Protein AF-A0A8E0IS28-F1 (afdb_monomer_lite)

pLDDT: mean 70.52, std 15.65, range [34.28, 90.62]

Secondary structure (DSSP, 8-state):
-EEEEEETTEEEEEEEHHHHHHTT--TTHHHH-HHHHHHHHHHHHHHH-TT-TTTSS--EEEEEEEETTEEEEEEEETT-------------S-------HHHHHHHHHHHSS--S------TT-S--TTTS---------SSHHHHHHHHHH---SS---------

Structure (mmCIF, N/CA/C/O backbone):
data_AF-A0A8E0IS28-F1
#
_entry.id   AF-A0A8E0IS28-F1
#
loop_
_atom_site.group_PDB
_atom_site.id
_atom_site.type_symbol
_atom_site.label_atom_id
_atom_site.label_alt_id
_atom_site.label_comp_id
_atom_site.label_asym_id
_atom_site.label_entity_id
_atom_site.label_seq_id
_atom_site.pdbx_PDB_ins_code
_atom_site.Cartn_x
_atom_site.Cartn_y
_atom_site.Cartn_z
_atom_site.occupancy
_atom_site.B_iso_or_equiv
_atom_site.auth_seq_id
_atom_site.auth_comp_id
_atom_site.auth_asym_id
_atom_site.auth_atom_id
_atom_site.pdbx_PDB_model_num
ATOM 1 N N . MET A 1 1 ? -15.924 -17.306 -6.417 1.00 80.75 1 MET A N 1
ATOM 2 C CA . MET A 1 1 ? -15.072 -16.268 -7.031 1.00 80.75 1 MET A CA 1
ATOM 3 C C . MET A 1 1 ? -15.157 -16.371 -8.543 1.00 80.75 1 MET A C 1
ATOM 5 O O . MET A 1 1 ? -15.062 -17.473 -9.075 1.00 80.75 1 MET A O 1
ATOM 9 N N . GLU A 1 2 ? -15.340 -15.242 -9.224 1.00 81.88 2 GLU A N 1
ATOM 10 C CA . GLU A 1 2 ? -15.403 -15.156 -10.687 1.00 81.88 2 GLU A CA 1
ATOM 11 C C . GLU A 1 2 ? -14.320 -14.206 -11.207 1.00 81.88 2 GLU A C 1
ATOM 13 O O . GLU A 1 2 ? -14.013 -13.192 -10.581 1.00 81.88 2 GLU A O 1
ATOM 18 N N . MET A 1 3 ? -13.719 -14.541 -12.349 1.00 85.94 3 MET A N 1
ATOM 19 C CA . MET A 1 3 ? -12.651 -13.758 -12.968 1.00 85.94 3 MET A CA 1
ATOM 20 C C . MET A 1 3 ? -12.980 -13.493 -14.432 1.00 85.94 3 MET A C 1
ATOM 22 O O . MET A 1 3 ? -13.364 -14.396 -15.174 1.00 85.94 3 MET A O 1
ATOM 26 N N . GLU A 1 4 ? -12.796 -12.243 -14.838 1.00 83.00 4 GLU A N 1
ATOM 27 C CA . GLU A 1 4 ? -13.027 -11.754 -16.186 1.00 83.00 4 GLU A CA 1
ATOM 28 C C . GLU A 1 4 ? -11.790 -10.980 -16.658 1.00 83.00 4 GLU A C 1
ATOM 30 O O . GLU A 1 4 ? -11.388 -9.968 -16.079 1.00 83.00 4 GLU A O 1
ATOM 35 N N . ARG A 1 5 ? -11.158 -11.445 -17.739 1.00 82.06 5 ARG A N 1
ATOM 36 C CA . ARG A 1 5 ? -10.060 -10.708 -18.371 1.00 82.06 5 ARG A CA 1
ATOM 37 C C . ARG A 1 5 ? -10.645 -9.671 -19.327 1.00 82.06 5 ARG A C 1
ATOM 39 O O . ARG A 1 5 ? -11.016 -10.014 -20.445 1.00 82.06 5 ARG A O 1
ATOM 46 N N . ILE A 1 6 ? -10.683 -8.410 -18.894 1.00 83.38 6 ILE A N 1
ATOM 47 C CA . ILE A 1 6 ? -11.180 -7.292 -19.712 1.00 83.38 6 ILE A CA 1
ATOM 48 C C . ILE A 1 6 ? -10.245 -7.043 -20.901 1.00 83.38 6 ILE A C 1
ATOM 50 O O . ILE A 1 6 ? -10.700 -6.861 -22.026 1.00 83.38 6 ILE A O 1
ATOM 54 N N . ASN A 1 7 ? -8.928 -7.020 -20.669 1.00 80.75 7 ASN A N 1
ATOM 55 C CA . ASN A 1 7 ? -7.943 -6.804 -21.731 1.00 80.75 7 ASN A CA 1
ATOM 56 C C . ASN A 1 7 ? -6.566 -7.391 -21.358 1.00 80.75 7 ASN A C 1
ATOM 58 O O . ASN A 1 7 ? -6.416 -8.077 -20.343 1.00 80.75 7 ASN A O 1
ATOM 62 N N . ALA A 1 8 ? -5.548 -7.151 -22.194 1.00 74.62 8 ALA A N 1
ATOM 63 C CA . ALA A 1 8 ? -4.176 -7.620 -21.970 1.00 74.62 8 ALA A CA 1
ATOM 64 C C . ALA A 1 8 ? -3.579 -7.138 -20.627 1.00 74.62 8 ALA A C 1
ATOM 66 O O . ALA A 1 8 ? -2.835 -7.881 -19.984 1.00 74.62 8 ALA A O 1
ATOM 67 N N . ASN A 1 9 ? -3.987 -5.950 -20.183 1.00 79.56 9 ASN A N 1
ATOM 68 C CA . ASN A 1 9 ? -3.421 -5.184 -19.076 1.00 79.56 9 ASN A CA 1
ATOM 69 C C . ASN A 1 9 ? -4.365 -5.039 -17.874 1.00 79.56 9 ASN A C 1
ATOM 71 O O . ASN A 1 9 ? -4.000 -4.380 -16.901 1.00 79.56 9 ASN A O 1
ATOM 75 N N . THR A 1 10 ? -5.578 -5.592 -17.938 1.00 83.56 10 THR A N 1
ATOM 76 C CA . THR A 1 10 ? -6.624 -5.382 -16.936 1.00 83.56 10 THR A CA 1
ATOM 77 C C . THR A 1 10 ? -7.410 -6.659 -16.691 1.00 83.56 10 THR A C 1
ATOM 79 O O . THR A 1 10 ? -7.958 -7.260 -17.621 1.00 83.56 10 THR A O 1
ATOM 82 N N . ILE A 1 11 ? -7.493 -7.038 -15.420 1.00 84.38 11 ILE A N 1
ATOM 83 C CA . ILE A 1 11 ? -8.274 -8.172 -14.938 1.00 84.38 11 ILE A CA 1
ATOM 84 C C . ILE A 1 11 ? -9.323 -7.646 -13.965 1.00 84.38 11 ILE A C 1
ATOM 86 O O . ILE A 1 11 ? -9.016 -6.850 -13.079 1.00 84.38 11 ILE A O 1
ATOM 90 N N . ARG A 1 12 ? -10.557 -8.112 -14.131 1.00 86.88 12 ARG A N 1
ATOM 91 C CA . ARG A 1 12 ? -11.660 -7.892 -13.207 1.00 86.88 12 ARG A CA 1
ATOM 92 C C . ARG A 1 12 ? -11.922 -9.176 -12.444 1.00 86.88 12 ARG A C 1
ATOM 94 O O . ARG A 1 12 ? -11.957 -10.262 -13.019 1.00 86.88 12 ARG A O 1
ATOM 101 N N . VAL A 1 13 ? -12.114 -9.046 -11.145 1.00 87.00 13 VAL A N 1
ATOM 102 C CA . VAL A 1 13 ? -12.382 -10.164 -10.253 1.00 87.00 13 VAL A CA 1
ATOM 103 C C . VAL A 1 13 ? -13.590 -9.816 -9.400 1.00 87.00 13 VAL A C 1
ATOM 105 O O . VAL A 1 13 ? -13.622 -8.765 -8.764 1.00 87.00 13 VAL A O 1
ATOM 108 N N . MET A 1 14 ? -14.583 -10.698 -9.385 1.00 86.38 14 MET A N 1
ATOM 109 C CA . MET A 1 14 ? -15.769 -10.573 -8.545 1.00 86.38 14 MET A CA 1
ATOM 110 C C . MET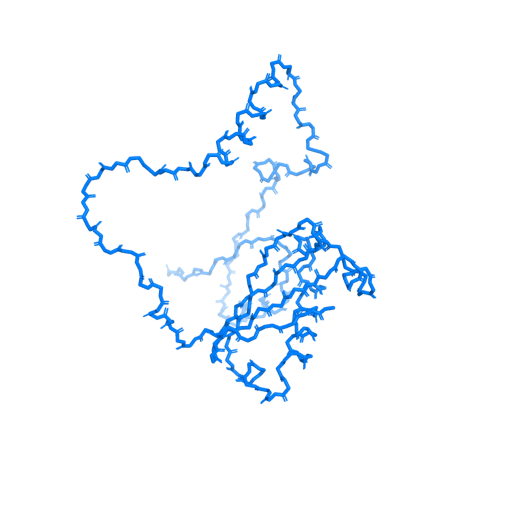 A 1 14 ? -15.697 -11.608 -7.426 1.00 86.38 14 MET A C 1
ATOM 112 O O . MET A 1 14 ? -15.575 -12.814 -7.661 1.00 86.38 14 MET A O 1
ATOM 116 N N . LEU A 1 15 ? -15.757 -11.126 -6.191 1.00 85.81 15 LEU A N 1
ATOM 117 C CA . LEU A 1 15 ? -15.793 -11.950 -4.996 1.00 85.81 15 LEU A CA 1
ATOM 118 C C . LEU A 1 15 ? -17.170 -11.840 -4.365 1.00 85.81 15 LEU A C 1
ATOM 120 O O . LEU A 1 15 ? -17.634 -10.743 -4.056 1.00 85.81 15 LEU A O 1
ATOM 124 N N . GLY A 1 16 ? -17.802 -12.987 -4.143 1.00 86.00 16 GLY A N 1
ATOM 125 C CA . GLY A 1 16 ? -19.023 -13.046 -3.357 1.00 86.00 16 GLY A CA 1
ATOM 126 C C . GLY A 1 16 ? -18.736 -12.891 -1.864 1.00 86.00 16 GLY A C 1
ATOM 127 O O . GLY A 1 16 ? -17.617 -13.115 -1.397 1.00 86.00 16 GLY A O 1
ATOM 128 N N . ASN A 1 17 ? -19.773 -12.579 -1.091 1.00 81.88 17 ASN A N 1
ATOM 129 C CA . ASN A 1 17 ? -19.695 -12.552 0.374 1.00 81.88 17 ASN A CA 1
ATOM 130 C C . ASN A 1 17 ? -19.182 -13.877 0.973 1.00 81.88 17 ASN A C 1
ATOM 132 O O . ASN A 1 17 ? -18.428 -13.857 1.944 1.00 81.88 17 ASN A O 1
ATOM 136 N N . ASP A 1 18 ? -19.526 -15.016 0.368 1.00 84.19 18 ASP A N 1
ATOM 137 C CA . ASP A 1 18 ? -19.051 -16.333 0.809 1.00 84.19 18 ASP A CA 1
ATOM 138 C C . ASP A 1 18 ? -17.540 -16.516 0.582 1.00 84.19 18 ASP A C 1
ATOM 140 O O . ASP A 1 18 ? -16.850 -17.081 1.433 1.00 84.19 18 ASP A O 1
ATOM 144 N N . ASP A 1 19 ? -17.005 -15.997 -0.532 1.00 82.12 19 ASP A N 1
ATOM 145 C CA . ASP A 1 19 ? -15.570 -16.055 -0.846 1.00 82.12 19 ASP A CA 1
ATOM 146 C C . ASP A 1 19 ? -14.756 -15.199 0.138 1.00 82.12 19 ASP A C 1
ATOM 148 O O . ASP A 1 19 ? -13.680 -15.597 0.591 1.00 82.12 19 ASP A O 1
ATOM 152 N N . LEU A 1 20 ? -15.290 -14.025 0.491 1.00 79.50 20 LEU A N 1
ATOM 153 C CA . LEU A 1 20 ? -14.704 -13.122 1.483 1.00 79.50 20 LEU A CA 1
ATOM 154 C C . LEU A 1 20 ? -14.705 -13.765 2.879 1.00 79.50 20 LEU A C 1
ATOM 156 O O . LEU A 1 20 ? -13.679 -13.782 3.564 1.00 79.50 20 LEU A O 1
ATOM 160 N N . ALA A 1 21 ? -15.827 -14.381 3.265 1.00 80.00 21 ALA A N 1
ATOM 161 C CA . ALA A 1 21 ? -15.978 -15.059 4.547 1.00 80.00 21 ALA A CA 1
ATOM 162 C C . ALA A 1 21 ? -15.042 -16.272 4.693 1.00 80.00 21 ALA A C 1
ATOM 164 O O . ALA A 1 21 ? -14.431 -16.443 5.748 1.00 80.00 21 ALA A O 1
ATOM 165 N N . GLN A 1 22 ? -14.866 -17.085 3.643 1.00 80.56 22 GLN A N 1
ATOM 166 C CA . GLN A 1 22 ? -13.922 -18.216 3.655 1.00 80.56 22 GLN A CA 1
ATOM 167 C C . GLN A 1 22 ? -12.471 -17.782 3.871 1.00 80.56 22 GLN A C 1
ATOM 169 O O . GLN A 1 22 ? -11.683 -18.523 4.458 1.00 80.56 22 GLN A O 1
ATOM 174 N N . ARG A 1 23 ? -12.119 -16.580 3.412 1.00 75.75 23 ARG A N 1
ATOM 175 C CA . ARG A 1 23 ? -10.783 -16.000 3.579 1.00 75.75 23 ARG A CA 1
ATOM 176 C C . ARG A 1 23 ? -10.648 -15.198 4.877 1.00 75.75 23 ARG A C 1
ATOM 178 O O . ARG A 1 23 ? -9.558 -14.717 5.172 1.00 75.75 23 ARG A O 1
ATOM 185 N N . GLY A 1 24 ? -11.721 -15.096 5.668 1.00 71.56 24 GLY A N 1
ATOM 186 C CA . GLY A 1 24 ? -11.735 -14.406 6.958 1.00 71.56 24 GLY A CA 1
ATOM 187 C C . GLY A 1 24 ? -11.537 -12.896 6.841 1.00 71.56 24 GLY A C 1
ATOM 188 O O . GLY A 1 24 ? -10.961 -12.298 7.745 1.00 71.56 24 GLY A O 1
ATOM 189 N N . ILE A 1 25 ? -11.955 -12.298 5.722 1.00 73.62 25 ILE A N 1
ATOM 190 C CA . ILE A 1 25 ? -11.786 -10.869 5.444 1.00 73.62 25 ILE A CA 1
ATOM 191 C C . ILE A 1 25 ? -13.163 -10.255 5.221 1.00 73.62 25 ILE A C 1
ATOM 193 O O . ILE A 1 25 ? -13.959 -10.763 4.433 1.00 73.62 25 ILE A O 1
ATOM 197 N N . THR A 1 26 ? -13.445 -9.148 5.900 1.00 72.94 26 THR A N 1
ATOM 198 C CA . THR A 1 26 ? -14.658 -8.359 5.669 1.00 72.94 26 THR A CA 1
ATOM 199 C C . THR A 1 26 ? -14.369 -7.165 4.763 1.00 72.94 26 THR A C 1
ATOM 201 O O . THR A 1 26 ? -13.233 -6.708 4.665 1.00 72.94 26 THR A O 1
ATOM 204 N N . VAL A 1 27 ? -15.404 -6.607 4.124 1.00 67.62 27 VAL A N 1
ATOM 205 C CA . VAL A 1 27 ? -15.274 -5.372 3.321 1.00 67.62 27 VAL A CA 1
ATOM 206 C C .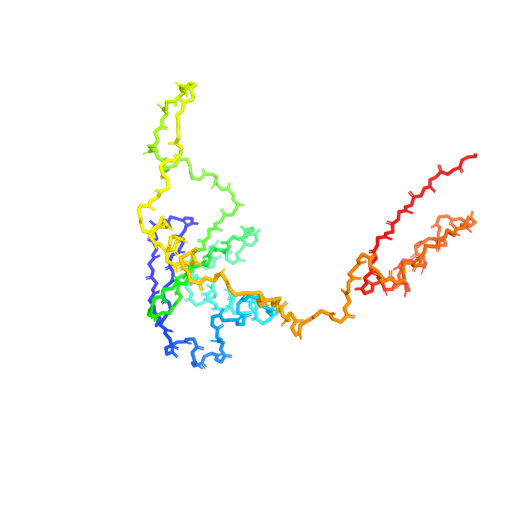 VAL A 1 27 ? -14.725 -4.208 4.166 1.00 67.62 27 VAL A C 1
ATOM 208 O O . VAL A 1 27 ? -13.986 -3.371 3.658 1.00 67.62 27 VAL A O 1
ATOM 211 N N . LEU A 1 28 ? -15.034 -4.192 5.468 1.00 68.50 28 LEU A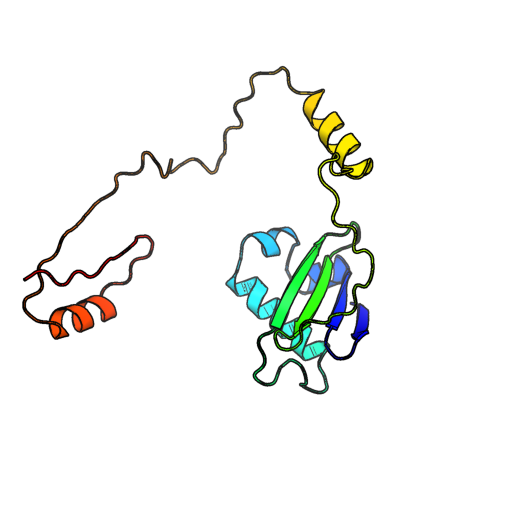 N 1
ATOM 212 C CA . LEU A 1 28 ? -14.532 -3.211 6.436 1.00 68.50 28 LEU A CA 1
ATOM 213 C C . LEU A 1 28 ? -13.029 -3.380 6.713 1.00 68.50 28 LEU A C 1
ATOM 215 O O . LEU A 1 28 ? -12.323 -2.384 6.846 1.00 68.50 28 LEU A O 1
ATOM 219 N N . ASP A 1 29 ? -12.513 -4.613 6.727 1.00 70.75 29 ASP A N 1
ATOM 220 C CA . ASP A 1 29 ? -11.078 -4.873 6.925 1.00 70.75 29 ASP A CA 1
ATOM 221 C C . ASP A 1 29 ? -10.226 -4.346 5.765 1.00 70.75 29 ASP A C 1
ATOM 223 O O . ASP A 1 29 ? -9.075 -3.948 5.971 1.00 70.75 29 ASP A O 1
ATOM 227 N N . LEU A 1 30 ? -10.807 -4.269 4.559 1.00 67.38 30 LEU A N 1
ATOM 228 C CA . LEU A 1 30 ? -10.156 -3.685 3.381 1.00 67.38 30 LEU A CA 1
ATOM 229 C C . LEU A 1 30 ? -9.885 -2.179 3.551 1.00 67.38 30 LEU A C 1
ATOM 231 O O . LEU A 1 30 ? -9.037 -1.635 2.849 1.00 67.38 30 LEU A O 1
ATOM 235 N N . LEU A 1 31 ? -10.593 -1.510 4.469 1.00 66.62 31 LEU A N 1
ATOM 236 C CA . LEU A 1 31 ? -10.440 -0.082 4.756 1.00 66.62 31 LEU A CA 1
ATOM 237 C C . LEU A 1 31 ? -9.445 0.197 5.895 1.00 66.62 31 LEU A C 1
ATOM 239 O O . LEU A 1 31 ? -9.001 1.334 6.036 1.00 66.62 31 LEU A O 1
ATOM 243 N N . GLY A 1 32 ? -9.103 -0.808 6.712 1.00 65.00 32 GLY A N 1
ATOM 244 C CA . GLY A 1 32 ? -8.381 -0.602 7.975 1.00 65.00 32 GLY A CA 1
ATOM 245 C C . GLY A 1 32 ? -7.047 -1.338 8.122 1.00 65.00 32 GLY A C 1
ATOM 246 O O . GLY A 1 32 ? -6.175 -0.860 8.846 1.00 65.00 32 GLY A O 1
ATOM 247 N N . ASN A 1 33 ? -6.844 -2.483 7.456 1.00 72.81 33 ASN A N 1
ATOM 248 C CA . ASN A 1 33 ? -5.676 -3.337 7.710 1.00 72.81 33 ASN A CA 1
ATOM 249 C C . ASN A 1 33 ? -4.784 -3.534 6.474 1.00 72.81 33 ASN A C 1
ATOM 251 O O . ASN A 1 33 ? -4.892 -4.533 5.762 1.00 72.81 33 ASN A O 1
ATOM 255 N N . HIS A 1 34 ? -3.833 -2.612 6.278 1.00 70.31 34 HIS A N 1
ATOM 256 C CA . HIS A 1 34 ? -2.935 -2.575 5.113 1.00 70.31 34 HIS A CA 1
ATOM 257 C C . HIS A 1 34 ? -2.091 -3.852 4.901 1.00 70.31 34 HIS A C 1
ATOM 259 O O . HIS A 1 34 ? -1.839 -4.254 3.770 1.00 70.31 34 HIS A O 1
ATOM 265 N N . LYS A 1 35 ? -1.644 -4.530 5.965 1.00 74.06 35 LYS A N 1
ATOM 266 C CA . LYS A 1 35 ? -0.793 -5.730 5.813 1.00 74.06 35 LYS A CA 1
ATOM 267 C C . LYS A 1 35 ? -1.597 -6.964 5.416 1.00 74.06 35 LYS A C 1
ATOM 269 O O . LYS A 1 35 ? -1.149 -7.770 4.604 1.00 74.06 35 LYS A O 1
ATOM 274 N N . GLN A 1 36 ? -2.778 -7.121 6.007 1.00 70.69 36 GLN A N 1
ATOM 275 C CA . GLN A 1 36 ? -3.654 -8.250 5.714 1.00 70.69 36 GLN A CA 1
ATOM 276 C C . GLN A 1 36 ? -4.271 -8.115 4.317 1.00 70.69 36 GLN A C 1
ATOM 278 O O . GLN A 1 36 ? -4.359 -9.107 3.592 1.00 70.69 36 GLN A O 1
ATOM 283 N N . ILE A 1 37 ? -4.617 -6.887 3.911 1.00 76.06 37 ILE A N 1
ATOM 284 C CA . ILE A 1 37 ? -5.157 -6.611 2.576 1.00 76.06 37 ILE A CA 1
ATOM 285 C C . ILE A 1 37 ? -4.122 -6.826 1.467 1.00 76.06 37 ILE A C 1
ATOM 287 O O . ILE A 1 37 ? -4.446 -7.377 0.418 1.00 76.06 37 ILE A O 1
ATOM 291 N N . GLU A 1 38 ? -2.863 -6.464 1.708 1.00 77.31 38 GLU A N 1
ATOM 292 C CA . GLU A 1 38 ? -1.785 -6.644 0.736 1.00 77.31 38 GLU A CA 1
ATOM 293 C C . GLU A 1 38 ? -1.557 -8.131 0.430 1.00 77.31 38 GLU A C 1
ATOM 295 O O . GLU A 1 38 ? -1.575 -8.545 -0.730 1.00 77.31 38 GLU A O 1
ATOM 300 N N . SER A 1 39 ? -1.450 -8.966 1.470 1.00 78.56 39 SER A N 1
ATOM 301 C CA . SER A 1 39 ? -1.341 -10.421 1.301 1.00 78.56 39 SER A CA 1
ATOM 302 C C . SER A 1 39 ? -2.541 -11.010 0.557 1.00 78.56 39 SER A C 1
ATOM 304 O O . SER A 1 39 ? -2.390 -11.965 -0.206 1.00 78.56 39 SER A O 1
ATOM 306 N N . PHE A 1 40 ? -3.734 -10.464 0.784 1.00 80.44 40 PHE A N 1
ATOM 307 C CA . PHE A 1 40 ? -4.939 -10.894 0.098 1.00 80.44 40 PHE A CA 1
ATOM 308 C C . PHE A 1 40 ? -4.901 -10.545 -1.393 1.00 80.44 40 PHE A C 1
ATOM 310 O O . PHE A 1 40 ? -5.130 -11.428 -2.217 1.00 80.44 40 PHE A O 1
ATOM 317 N N . PHE A 1 41 ? -4.541 -9.318 -1.769 1.00 81.69 41 PHE A N 1
ATOM 318 C CA . PHE A 1 41 ? -4.442 -8.927 -3.176 1.00 81.69 41 PHE A CA 1
ATOM 319 C C . PHE A 1 41 ? -3.393 -9.730 -3.947 1.00 81.69 41 PHE A C 1
ATOM 321 O O . PHE A 1 41 ? -3.668 -10.159 -5.069 1.00 81.69 41 PHE A O 1
ATOM 328 N N . TYR A 1 42 ? -2.244 -10.026 -3.333 1.00 79.56 42 TYR A N 1
ATOM 329 C CA . TYR A 1 42 ? -1.262 -10.929 -3.937 1.00 79.56 42 TYR A CA 1
ATOM 330 C C . TYR A 1 42 ? -1.783 -12.365 -4.070 1.00 79.56 42 TYR A C 1
ATOM 332 O O . TYR A 1 42 ? -1.510 -13.003 -5.081 1.00 79.56 42 TYR A O 1
ATOM 340 N N . SER A 1 43 ? -2.585 -12.861 -3.117 1.00 80.19 43 SER A N 1
ATOM 341 C CA . SER A 1 43 ? -3.220 -14.183 -3.254 1.00 80.19 43 SER A CA 1
ATOM 342 C C . SER A 1 43 ? -4.221 -14.241 -4.411 1.00 80.19 43 SER A C 1
ATOM 344 O O . SER A 1 43 ? -4.318 -15.256 -5.093 1.00 80.19 43 SER A O 1
ATOM 346 N N . ILE A 1 44 ? -4.951 -13.146 -4.655 1.00 81.94 44 ILE A N 1
ATOM 347 C CA . ILE A 1 44 ? -5.886 -13.047 -5.780 1.00 81.94 44 ILE A CA 1
ATOM 348 C C . ILE A 1 44 ? -5.113 -13.011 -7.095 1.00 81.94 44 ILE A C 1
ATOM 350 O O . ILE A 1 44 ? -5.480 -13.731 -8.016 1.00 81.94 44 ILE A O 1
ATOM 354 N N . LEU A 1 45 ? -4.038 -12.219 -7.165 1.00 78.81 45 LEU A N 1
ATOM 355 C CA . LEU A 1 45 ? -3.139 -12.176 -8.317 1.00 78.81 45 LEU A CA 1
ATOM 356 C C . LEU A 1 45 ? -2.572 -13.550 -8.669 1.00 78.81 45 LEU A C 1
ATOM 358 O O . LEU A 1 45 ? -2.668 -13.942 -9.822 1.00 78.81 45 LEU A O 1
ATOM 362 N N . ASP A 1 46 ? -2.029 -14.280 -7.697 1.00 77.94 46 ASP A N 1
ATOM 363 C CA . ASP A 1 46 ? -1.440 -15.608 -7.915 1.00 77.94 46 ASP A CA 1
ATOM 364 C C . ASP A 1 46 ? -2.465 -16.611 -8.480 1.00 77.94 46 ASP A C 1
ATOM 366 O O . ASP A 1 46 ? -2.170 -17.411 -9.368 1.00 77.94 46 ASP A O 1
ATOM 370 N N . GLU A 1 47 ? -3.718 -16.523 -8.027 1.00 77.56 47 GLU A N 1
ATOM 371 C CA . GLU A 1 47 ? -4.796 -17.405 -8.478 1.00 77.56 47 GLU A CA 1
ATOM 372 C C . GLU A 1 47 ? -5.291 -17.077 -9.900 1.00 77.56 47 GLU A C 1
ATOM 374 O O . GLU A 1 47 ? -5.622 -17.984 -10.677 1.00 77.56 47 GLU A O 1
ATOM 379 N N . VAL A 1 48 ? -5.342 -15.787 -10.257 1.00 74.62 48 VAL A N 1
ATOM 380 C CA . VAL A 1 48 ? -5.883 -15.321 -11.548 1.00 74.62 48 VAL A CA 1
ATOM 381 C C . VAL A 1 48 ? -4.823 -15.151 -12.640 1.00 74.62 48 VAL A C 1
ATOM 383 O O . VAL A 1 48 ? -5.144 -15.292 -13.821 1.00 74.62 48 VAL A O 1
ATOM 386 N N . ASP A 1 49 ? -3.567 -14.887 -12.284 1.00 71.44 49 ASP A N 1
ATOM 387 C CA . ASP A 1 49 ? -2.440 -14.680 -13.200 1.00 71.44 49 ASP A CA 1
ATOM 388 C C . ASP A 1 49 ? -1.596 -15.954 -13.354 1.00 71.44 49 ASP A C 1
ATOM 390 O O . ASP A 1 49 ? -0.401 -15.989 -13.071 1.00 71.44 49 ASP A O 1
ATOM 394 N N . LYS A 1 50 ? -2.218 -17.024 -13.863 1.00 67.06 50 LYS A N 1
ATOM 395 C CA . LYS A 1 50 ? -1.544 -18.320 -14.087 1.00 67.06 50 LYS A CA 1
ATOM 396 C C . LYS A 1 50 ? -0.313 -18.216 -14.996 1.00 67.06 50 LYS A C 1
ATOM 398 O O . LYS A 1 50 ? 0.643 -18.976 -14.837 1.00 67.06 50 LYS A O 1
ATOM 403 N N . ASP A 1 51 ? -0.322 -17.255 -15.917 1.00 62.53 51 ASP A N 1
ATOM 404 C CA . ASP A 1 51 ? 0.770 -16.995 -16.858 1.00 62.53 51 ASP A CA 1
ATOM 405 C C . ASP A 1 51 ? 1.872 -16.086 -16.268 1.00 62.53 51 ASP A C 1
ATOM 407 O O . ASP A 1 51 ? 2.840 -15.774 -16.961 1.00 62.53 51 ASP A O 1
ATOM 411 N N . HIS A 1 52 ? 1.751 -15.676 -14.995 1.00 64.50 52 HIS A N 1
ATOM 412 C CA . HIS A 1 52 ? 2.692 -14.808 -14.267 1.00 64.50 52 HIS A CA 1
ATOM 413 C C . HIS A 1 52 ? 3.007 -13.485 -14.987 1.00 64.50 52 HIS A C 1
ATOM 415 O O . HIS A 1 52 ? 4.066 -12.871 -14.808 1.00 64.50 52 HIS A O 1
ATOM 421 N N . THR A 1 53 ? 2.083 -13.027 -15.826 1.00 60.44 53 THR A N 1
ATOM 422 C CA . THR A 1 53 ? 2.233 -11.824 -16.642 1.00 60.44 53 THR A CA 1
ATOM 423 C C . THR A 1 53 ? 2.223 -10.557 -15.794 1.00 60.44 53 THR A C 1
ATOM 425 O O . THR A 1 53 ? 2.905 -9.600 -16.141 1.00 60.44 53 THR A O 1
ATOM 428 N N . PHE A 1 54 ? 1.445 -10.529 -14.715 1.00 63.94 54 PHE A N 1
ATOM 429 C CA . PHE A 1 54 ? 1.280 -9.426 -13.764 1.00 63.94 54 PHE A CA 1
ATOM 430 C C . PHE A 1 54 ? 2.201 -9.565 -12.547 1.00 63.94 54 PHE A C 1
ATOM 432 O O . PHE A 1 54 ? 2.611 -8.552 -11.992 1.00 63.94 54 PHE A O 1
ATOM 439 N N . ALA A 1 55 ? 2.579 -10.789 -12.167 1.00 59.78 55 ALA A N 1
ATOM 440 C CA . ALA A 1 55 ? 3.518 -11.033 -11.068 1.00 59.78 55 ALA A CA 1
ATOM 441 C C . ALA A 1 55 ? 4.984 -10.672 -11.403 1.00 59.78 55 ALA A C 1
ATOM 443 O O . ALA A 1 55 ? 5.814 -10.518 -10.505 1.00 59.78 55 ALA A O 1
ATOM 444 N N . THR A 1 56 ? 5.334 -10.534 -12.688 1.00 58.22 56 THR A N 1
ATOM 445 C CA . THR A 1 56 ? 6.724 -10.316 -13.115 1.00 58.22 56 THR A CA 1
ATOM 446 C C . THR A 1 56 ? 7.081 -8.825 -13.171 1.00 58.22 56 THR A C 1
ATOM 448 O O . THR A 1 56 ? 6.910 -8.184 -14.202 1.00 58.22 56 THR A O 1
ATOM 451 N N . ASN A 1 57 ? 7.652 -8.295 -12.081 1.00 55.16 57 ASN A N 1
ATOM 452 C CA . ASN A 1 57 ? 8.422 -7.033 -12.014 1.00 55.16 57 ASN A CA 1
ATOM 453 C C . ASN A 1 57 ? 7.736 -5.729 -12.481 1.00 55.16 57 ASN A C 1
ATOM 455 O O . ASN A 1 57 ? 8.407 -4.702 -12.594 1.00 55.16 57 ASN A O 1
ATOM 459 N N . GLU A 1 58 ? 6.429 -5.731 -12.731 1.00 65.81 58 GLU A N 1
ATOM 460 C CA . GLU A 1 58 ? 5.684 -4.549 -13.162 1.00 65.81 58 GLU A CA 1
ATOM 461 C C . GLU A 1 58 ? 4.805 -4.057 -12.010 1.00 65.81 58 GLU A C 1
ATOM 463 O O . GLU A 1 58 ? 4.142 -4.852 -11.344 1.00 65.81 58 GLU A O 1
ATOM 468 N N . ALA A 1 59 ? 4.817 -2.752 -11.732 1.00 77.00 59 ALA A N 1
ATOM 469 C CA . ALA A 1 59 ? 3.957 -2.210 -10.688 1.00 77.00 59 ALA A CA 1
ATOM 470 C C . ALA A 1 59 ? 2.481 -2.395 -11.090 1.00 77.00 59 ALA A C 1
ATOM 472 O O . ALA A 1 59 ? 2.091 -2.166 -12.236 1.00 77.00 59 ALA A O 1
ATOM 473 N N . VAL A 1 60 ? 1.666 -2.867 -10.148 1.00 80.06 60 VAL A N 1
ATOM 474 C CA . VAL A 1 60 ? 0.243 -3.172 -10.342 1.00 80.06 60 VAL A CA 1
ATOM 475 C C . VAL A 1 60 ? -0.604 -2.240 -9.490 1.00 80.06 60 VAL A C 1
ATOM 477 O O . VAL A 1 60 ? -0.232 -1.880 -8.375 1.00 80.06 60 VAL A O 1
ATOM 480 N N . THR A 1 61 ? -1.744 -1.826 -10.025 1.00 84.06 61 THR A N 1
ATOM 481 C CA . THR A 1 61 ? -2.723 -0.998 -9.323 1.00 84.06 61 THR A CA 1
ATOM 482 C C . THR A 1 61 ? -3.963 -1.823 -9.035 1.00 84.06 61 THR A C 1
ATOM 484 O O . THR A 1 61 ? -4.454 -2.545 -9.903 1.00 84.06 61 THR A O 1
ATOM 487 N N . PHE A 1 62 ? -4.472 -1.678 -7.816 1.00 84.06 62 PHE A N 1
ATOM 488 C CA . PHE A 1 62 ? -5.700 -2.309 -7.362 1.00 84.06 62 PHE A CA 1
ATOM 489 C C . PHE A 1 62 ? -6.757 -1.239 -7.135 1.00 84.06 62 PHE A C 1
ATOM 491 O O . PHE A 1 62 ? -6.542 -0.294 -6.378 1.00 84.06 62 PHE A O 1
ATOM 498 N N . GLN A 1 63 ? -7.908 -1.403 -7.773 1.00 85.19 63 GLN A N 1
ATOM 499 C CA . GLN A 1 63 ? -9.088 -0.591 -7.526 1.00 85.19 63 GLN A CA 1
ATOM 500 C C . GLN A 1 63 ? -10.197 -1.486 -6.983 1.00 85.19 63 GLN A C 1
ATOM 502 O O . GLN A 1 63 ? -10.513 -2.524 -7.559 1.00 85.19 63 GLN A O 1
ATOM 507 N N . VAL A 1 64 ? -10.778 -1.070 -5.862 1.00 85.88 64 VAL A N 1
ATOM 508 C CA . VAL A 1 64 ? -11.769 -1.842 -5.111 1.00 85.88 64 VAL A CA 1
ATOM 509 C C . VAL A 1 64 ? -13.114 -1.134 -5.184 1.00 85.88 64 VAL A C 1
ATOM 511 O O . VAL A 1 64 ? -13.200 0.056 -4.886 1.00 85.88 64 VAL A O 1
ATOM 514 N N . MET A 1 65 ? -14.166 -1.860 -5.556 1.00 86.31 65 MET A N 1
ATOM 515 C CA . MET A 1 65 ? -15.538 -1.358 -5.590 1.00 86.31 65 MET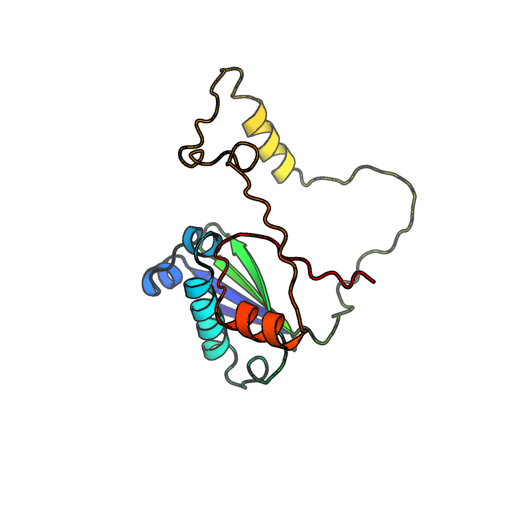 A CA 1
ATOM 516 C C . MET A 1 65 ? -16.443 -2.273 -4.752 1.00 86.31 65 MET A C 1
ATOM 518 O O . MET A 1 65 ? -16.554 -3.467 -5.047 1.00 86.31 65 MET A O 1
ATOM 522 N N . PRO A 1 66 ? -17.090 -1.761 -3.690 1.00 81.25 66 PRO A N 1
ATOM 523 C CA . PRO A 1 66 ? -18.061 -2.540 -2.934 1.00 81.25 66 PRO A CA 1
ATOM 524 C C . PRO A 1 66 ? -19.331 -2.757 -3.768 1.00 81.25 66 PRO A C 1
ATOM 526 O O . PRO A 1 66 ? -19.798 -1.854 -4.461 1.00 81.25 66 PRO A O 1
ATOM 529 N N . SER A 1 67 ? -19.920 -3.946 -3.672 1.00 80.38 67 SER A N 1
ATOM 530 C CA . SER A 1 67 ? -21.206 -4.282 -4.293 1.00 80.38 67 SER A CA 1
ATOM 531 C C . SER A 1 67 ? -22.148 -4.898 -3.256 1.00 80.38 67 SER A C 1
ATOM 533 O O . SER A 1 67 ? -21.711 -5.348 -2.199 1.00 80.38 67 SER A O 1
ATOM 535 N N . GLN A 1 68 ? -23.454 -4.959 -3.539 1.00 76.81 68 GLN A N 1
ATOM 536 C CA . GLN A 1 68 ? -24.410 -5.576 -2.603 1.00 76.81 68 GLN A CA 1
ATOM 537 C C . GLN A 1 68 ? -24.156 -7.081 -2.388 1.00 76.81 68 GLN A C 1
ATOM 539 O O . GLN A 1 68 ? -24.523 -7.633 -1.353 1.00 76.81 68 GLN A O 1
ATOM 544 N N . SER A 1 69 ? -23.523 -7.748 -3.354 1.00 76.38 69 SER A N 1
ATOM 545 C CA . SER A 1 69 ? -23.232 -9.185 -3.331 1.00 76.38 69 SER A CA 1
ATOM 546 C C . SER A 1 69 ? -21.809 -9.530 -2.879 1.00 76.38 69 SER A C 1
ATOM 548 O O . SER A 1 69 ? -21.483 -10.715 -2.792 1.00 76.38 69 SER A O 1
ATOM 550 N N . GLY A 1 70 ? -20.970 -8.530 -2.589 1.00 81.56 70 GLY A N 1
ATOM 551 C CA . GLY A 1 70 ? -19.578 -8.727 -2.190 1.00 81.56 70 GLY A CA 1
ATOM 552 C C . GLY A 1 70 ? -18.661 -7.617 -2.690 1.00 81.56 70 GLY A C 1
ATOM 553 O O . GLY A 1 70 ? -18.931 -6.433 -2.491 1.00 81.56 70 GLY A O 1
ATOM 554 N N . LEU A 1 71 ? -17.574 -7.985 -3.357 1.00 85.56 71 LEU A N 1
ATOM 555 C CA . LEU A 1 71 ? -16.498 -7.075 -3.735 1.00 85.56 71 LEU A CA 1
ATOM 556 C C . LEU A 1 71 ? -16.108 -7.247 -5.198 1.00 85.56 71 LEU A C 1
ATOM 558 O O . LEU A 1 71 ? -15.889 -8.364 -5.661 1.00 85.56 71 LEU A O 1
ATOM 562 N N . GLU A 1 72 ? -15.937 -6.136 -5.899 1.00 86.56 72 GLU A N 1
ATOM 563 C CA . GLU A 1 72 ? -15.315 -6.114 -7.212 1.00 86.56 72 GLU A CA 1
ATOM 564 C C . GLU A 1 72 ? -13.901 -5.533 -7.115 1.00 86.56 72 GLU A C 1
ATOM 566 O O . GLU A 1 72 ? -13.684 -4.474 -6.523 1.00 86.56 72 GLU A O 1
ATOM 571 N N . LEU A 1 73 ? -12.936 -6.238 -7.701 1.00 86.88 73 LEU A N 1
ATOM 572 C CA . LEU A 1 73 ? -11.535 -5.850 -7.752 1.00 86.88 73 LEU A CA 1
ATOM 573 C C . LEU A 1 73 ? -11.093 -5.703 -9.208 1.00 86.88 73 LEU A C 1
ATOM 575 O O . LEU A 1 73 ? -11.215 -6.635 -10.004 1.00 86.88 73 LEU A O 1
ATOM 579 N N . LEU A 1 74 ? -10.532 -4.546 -9.536 1.00 87.00 74 LEU A N 1
ATOM 580 C CA . LEU A 1 74 ? -9.906 -4.270 -10.819 1.00 87.00 74 LEU A CA 1
ATOM 581 C C . LEU A 1 74 ? -8.392 -4.190 -10.632 1.00 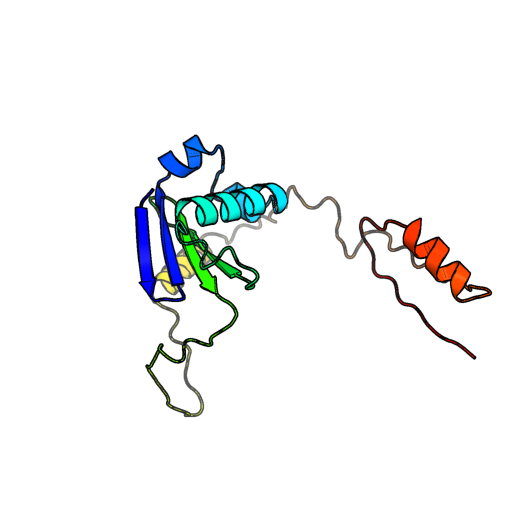87.00 74 LEU A C 1
ATOM 583 O O . LEU A 1 74 ? -7.896 -3.434 -9.797 1.00 87.00 74 LEU A O 1
ATOM 587 N N . ILE A 1 75 ? -7.668 -4.974 -11.420 1.00 85.69 75 ILE A N 1
ATOM 588 C CA . ILE A 1 75 ? -6.215 -5.096 -11.360 1.00 85.69 75 ILE A CA 1
ATOM 589 C C . ILE A 1 75 ? -5.652 -4.606 -12.688 1.00 85.69 75 ILE A C 1
ATOM 591 O O . ILE A 1 75 ? -5.985 -5.168 -13.733 1.00 85.69 75 ILE A O 1
ATOM 595 N N . SER A 1 76 ? -4.799 -3.581 -12.664 1.00 85.12 76 SER A N 1
ATOM 596 C CA . SER A 1 76 ? -4.182 -3.012 -13.866 1.00 85.12 76 SER A CA 1
ATOM 597 C C . SER A 1 76 ? -2.661 -2.885 -13.753 1.00 85.12 76 SER A C 1
ATOM 599 O O . SER A 1 76 ? -2.117 -2.682 -12.669 1.00 85.12 76 SER A O 1
ATOM 601 N N . LYS A 1 77 ? -1.950 -3.013 -14.879 1.00 82.81 77 LYS A N 1
ATOM 602 C CA . LYS A 1 77 ? -0.490 -2.814 -14.952 1.00 82.81 77 LYS A CA 1
ATOM 603 C C . LYS A 1 77 ? -0.142 -1.335 -15.095 1.00 82.81 77 LYS A C 1
ATOM 605 O O . LYS A 1 77 ? -0.626 -0.671 -16.013 1.00 82.81 77 LYS A O 1
ATOM 610 N N . SER A 1 78 ? 0.747 -0.819 -14.249 1.00 67.19 78 SER A N 1
ATOM 611 C CA . SER A 1 78 ? 1.313 0.523 -14.395 1.00 67.19 78 SER A CA 1
ATOM 612 C C . SER A 1 78 ? 2.488 0.480 -15.380 1.00 67.19 78 SER A C 1
ATOM 614 O O . SER A 1 78 ? 3.650 0.331 -15.008 1.00 67.19 78 SER A O 1
ATOM 616 N N . GLY A 1 79 ? 2.169 0.580 -16.665 1.00 55.38 79 GLY A N 1
ATOM 617 C CA . GLY A 1 79 ? 3.165 0.536 -17.743 1.00 55.38 79 GLY A CA 1
ATOM 618 C C . GLY A 1 79 ? 2.616 1.003 -19.087 1.00 55.38 79 GLY A C 1
ATOM 619 O O . GLY A 1 79 ? 3.347 1.557 -19.906 1.00 55.38 79 GLY A O 1
ATOM 620 N N . GLN A 1 80 ? 1.303 0.895 -19.284 1.00 49.84 80 GLN A N 1
ATOM 621 C CA . GLN A 1 80 ? 0.614 1.469 -20.429 1.00 49.84 80 GLN A CA 1
ATOM 622 C C . GLN A 1 80 ? -0.584 2.271 -19.939 1.00 49.84 80 GLN A C 1
ATOM 624 O O . GLN A 1 80 ? -1.531 1.724 -19.379 1.00 49.84 80 GLN A O 1
ATOM 629 N N . LYS A 1 81 ? -0.546 3.587 -20.180 1.00 42.81 81 LYS A N 1
ATOM 630 C CA . LYS A 1 81 ? -1.774 4.366 -20.328 1.00 42.81 81 LYS A CA 1
ATOM 631 C C . LYS A 1 81 ? -2.585 3.662 -21.416 1.00 42.81 81 LYS A C 1
ATOM 633 O O . LYS A 1 81 ? -2.224 3.757 -22.586 1.00 42.81 81 LYS A O 1
ATOM 638 N N . ASN A 1 82 ? -3.617 2.917 -21.036 1.00 43.25 82 ASN A N 1
ATOM 639 C CA . ASN A 1 82 ? -4.644 2.521 -21.985 1.00 43.25 82 ASN A CA 1
ATOM 640 C C . ASN A 1 82 ? -5.401 3.799 -22.351 1.00 43.25 82 ASN A C 1
ATOM 642 O O . ASN A 1 82 ? -6.300 4.243 -21.641 1.00 43.25 82 ASN A O 1
ATOM 646 N N . ASP A 1 83 ? -4.955 4.395 -23.448 1.00 43.78 83 ASP A N 1
ATOM 647 C CA . ASP A 1 83 ? -5.595 5.448 -24.229 1.00 43.78 83 ASP A CA 1
ATOM 648 C C . ASP A 1 83 ? -6.807 4.885 -24.995 1.00 43.78 83 ASP A C 1
ATOM 650 O O . ASP A 1 83 ? -6.916 5.036 -26.200 1.00 43.78 83 ASP A O 1
ATOM 654 N N . ASP A 1 84 ? -7.685 4.153 -24.301 1.00 41.94 84 ASP A N 1
ATOM 655 C CA . ASP A 1 84 ? -8.879 3.526 -24.890 1.00 41.94 84 ASP A CA 1
ATOM 656 C C . ASP A 1 84 ? -10.074 3.599 -23.927 1.00 41.94 84 ASP A C 1
ATOM 658 O O . ASP A 1 84 ? -10.834 2.657 -23.706 1.00 41.94 84 ASP A O 1
ATOM 662 N N . SER A 1 85 ? -10.269 4.776 -23.341 1.00 43.41 85 SER A N 1
ATOM 663 C CA . SER A 1 85 ? -11.606 5.238 -22.962 1.00 43.41 85 SER A CA 1
ATOM 664 C C . SER A 1 85 ? -11.912 6.481 -23.788 1.00 43.41 85 SER A C 1
ATOM 666 O O . SER A 1 85 ? -11.882 7.605 -23.301 1.00 43.41 85 SER A O 1
ATOM 668 N N . ALA A 1 86 ? -12.138 6.267 -25.084 1.00 46.41 86 ALA A N 1
ATOM 669 C CA . ALA A 1 86 ? -12.653 7.285 -25.982 1.00 46.41 86 ALA A CA 1
ATOM 670 C C . ALA A 1 86 ? -14.147 7.522 -25.705 1.00 46.41 86 ALA A C 1
ATOM 672 O O . ALA A 1 86 ? -14.991 6.735 -26.130 1.00 46.41 86 ALA A O 1
ATOM 673 N N . ALA A 1 87 ? -14.437 8.599 -24.977 1.00 39.72 87 ALA A N 1
ATOM 674 C CA . ALA A 1 87 ? -15.561 9.533 -25.138 1.00 39.72 87 ALA A CA 1
ATOM 675 C C . ALA A 1 87 ? -15.451 10.522 -23.960 1.00 39.72 87 ALA A C 1
ATOM 677 O O . ALA A 1 87 ? -15.522 10.101 -22.814 1.00 39.72 87 ALA A O 1
ATOM 678 N N . ASP A 1 88 ? -15.222 11.819 -24.106 1.00 36.47 88 ASP A N 1
ATOM 679 C CA . ASP A 1 88 ? -15.479 12.727 -25.214 1.00 36.47 88 ASP A CA 1
ATOM 680 C C . ASP A 1 88 ? -14.599 13.973 -25.006 1.00 36.47 88 ASP A C 1
ATOM 682 O O . ASP A 1 88 ? -14.433 14.440 -23.876 1.00 36.47 88 ASP A O 1
ATOM 686 N N . GLN A 1 89 ? -14.006 14.491 -26.081 1.00 47.03 89 GLN A N 1
ATOM 687 C CA . GLN A 1 89 ? -13.407 15.821 -26.064 1.00 47.03 89 GLN A CA 1
ATOM 688 C C . GLN A 1 89 ? -14.510 16.826 -26.369 1.00 47.03 89 GLN A C 1
ATOM 690 O O . GLN A 1 89 ? -14.926 16.931 -27.518 1.00 47.03 89 GLN A O 1
ATOM 695 N N . THR A 1 90 ? -14.856 17.661 -25.396 1.00 34.28 90 THR A N 1
ATOM 696 C CA . THR A 1 90 ? -15.171 19.061 -25.688 1.00 34.28 90 THR A CA 1
ATOM 697 C C . THR A 1 90 ? -14.577 19.936 -24.597 1.00 34.28 90 THR A C 1
ATOM 699 O O . THR A 1 90 ? -15.068 19.964 -23.469 1.00 34.28 90 THR A O 1
ATOM 702 N N . ASP A 1 91 ? -13.511 20.646 -24.960 1.00 44.25 91 ASP A N 1
ATOM 703 C CA . ASP A 1 91 ? -13.226 21.963 -24.406 1.00 44.25 91 ASP A CA 1
ATOM 704 C C . ASP A 1 91 ? -14.475 22.838 -24.604 1.00 44.25 91 ASP A C 1
ATOM 706 O O . ASP A 1 91 ? -14.812 23.163 -25.743 1.00 44.25 91 ASP A O 1
ATOM 710 N N . ASP A 1 92 ? -15.162 23.208 -23.525 1.00 34.84 92 ASP A N 1
ATOM 711 C CA . ASP A 1 92 ? -15.901 24.470 -23.473 1.00 34.84 92 ASP A CA 1
ATOM 712 C C . ASP A 1 92 ? -16.067 24.941 -22.026 1.00 34.84 92 ASP A C 1
ATOM 714 O O . ASP A 1 92 ? -16.230 24.163 -21.082 1.00 34.84 92 ASP A O 1
ATOM 718 N N . GLU A 1 93 ? -15.966 26.249 -21.859 1.00 45.31 93 GLU A N 1
ATOM 719 C CA . GLU A 1 93 ? -16.052 26.946 -20.591 1.00 45.31 93 GLU A CA 1
ATOM 720 C C . GLU A 1 93 ? -17.440 26.771 -19.950 1.00 45.31 93 GLU A C 1
ATOM 722 O O . GLU A 1 93 ? -18.459 27.167 -20.501 1.00 45.31 93 GLU A O 1
ATOM 727 N N . GLY A 1 94 ? -17.460 26.252 -18.719 1.00 45.47 94 GLY A N 1
ATOM 728 C CA . GLY A 1 94 ? -18.535 26.458 -17.750 1.00 45.47 94 GLY A CA 1
ATOM 729 C C . GLY A 1 94 ? -19.868 25.765 -18.030 1.00 45.47 94 GLY A C 1
ATOM 730 O O . GLY A 1 94 ? -20.759 26.353 -18.629 1.00 45.47 94 GLY A O 1
ATOM 731 N N . THR A 1 95 ? -20.108 24.595 -17.431 1.00 39.38 95 THR A N 1
ATOM 732 C CA . THR A 1 95 ? -21.443 24.255 -16.899 1.00 39.38 95 THR A CA 1
ATOM 733 C C . THR A 1 95 ? -21.398 23.075 -15.927 1.00 39.38 95 THR A C 1
ATOM 735 O O . THR A 1 95 ? -20.604 22.152 -16.078 1.00 39.38 95 THR A O 1
ATOM 738 N N . ASP A 1 96 ? -22.257 23.157 -14.913 1.00 45.44 96 ASP A N 1
ATOM 739 C CA . ASP A 1 96 ? -22.510 22.215 -13.823 1.00 45.44 96 ASP A CA 1
ATOM 740 C C . ASP A 1 96 ? -22.234 20.733 -14.119 1.00 45.44 96 ASP A C 1
ATOM 742 O O . ASP A 1 96 ? -22.924 20.081 -14.907 1.00 45.44 96 ASP A O 1
ATOM 746 N N . THR A 1 97 ? -21.294 20.169 -13.360 1.00 49.34 97 THR A N 1
ATOM 747 C CA . THR A 1 97 ? -21.072 18.731 -13.222 1.00 49.34 97 THR A CA 1
ATOM 748 C C . THR A 1 97 ? -22.386 18.056 -12.822 1.00 49.34 97 THR A C 1
ATOM 750 O O . THR A 1 97 ? -22.873 18.201 -11.696 1.00 49.34 97 THR A O 1
ATOM 753 N N . GLN A 1 98 ? -22.985 17.320 -13.757 1.00 52.59 98 GLN A N 1
ATOM 754 C CA . GLN A 1 98 ? -24.169 16.501 -13.521 1.00 52.59 98 GLN A CA 1
ATOM 755 C C . GLN A 1 98 ? -23.804 15.352 -12.578 1.00 52.59 98 GLN A C 1
ATOM 757 O O . GLN A 1 98 ? -23.406 14.268 -12.992 1.00 52.59 98 GLN A O 1
ATOM 762 N N . VAL A 1 99 ? -23.919 15.614 -11.279 1.00 62.03 99 VAL A N 1
ATOM 763 C CA . VAL A 1 99 ? -23.936 14.580 -10.246 1.00 62.03 99 VAL A CA 1
ATOM 764 C C . VAL A 1 99 ? -25.081 13.612 -10.583 1.00 62.03 99 VAL A C 1
ATOM 766 O O . VAL A 1 99 ? -26.219 14.079 -10.696 1.00 62.03 99 VAL A O 1
ATOM 769 N N . PRO A 1 100 ? -24.818 12.301 -10.743 1.00 66.00 100 PRO A N 1
ATOM 770 C CA . PRO A 1 100 ? -25.853 11.313 -11.027 1.00 66.00 100 PRO A CA 1
ATOM 771 C C . PRO A 1 100 ? -27.004 11.381 -10.016 1.00 66.00 100 PRO A C 1
ATOM 773 O O . PRO A 1 100 ? -26.767 11.514 -8.813 1.00 66.00 100 PRO A O 1
ATOM 776 N N . ASP A 1 101 ? -28.249 11.257 -10.483 1.00 64.12 101 ASP A N 1
ATOM 777 C CA . ASP A 1 101 ? -29.442 11.441 -9.640 1.00 64.12 101 ASP A CA 1
ATOM 778 C C . ASP A 1 101 ? -29.485 10.493 -8.432 1.00 64.12 101 ASP A C 1
ATOM 780 O O . ASP A 1 101 ? -30.011 10.858 -7.382 1.00 64.12 101 ASP A O 1
ATOM 784 N N . TYR A 1 102 ? -28.847 9.320 -8.527 1.00 67.44 102 TYR A N 1
ATOM 785 C CA . TYR A 1 102 ? -28.716 8.403 -7.394 1.00 67.44 102 TYR A CA 1
ATOM 786 C C . TYR A 1 102 ? -27.875 8.998 -6.251 1.00 67.44 102 TYR A C 1
ATOM 788 O O . TYR A 1 102 ? -28.236 8.842 -5.088 1.00 67.44 102 TYR A O 1
ATOM 796 N N . ILE A 1 103 ? -26.802 9.737 -6.564 1.00 70.00 103 ILE A N 1
ATOM 797 C CA . ILE A 1 103 ? -25.972 10.422 -5.562 1.00 70.00 103 ILE A CA 1
ATOM 798 C C . ILE A 1 103 ? -26.757 11.581 -4.950 1.00 70.00 103 ILE A C 1
ATOM 800 O O . ILE A 1 103 ? -26.743 11.758 -3.735 1.00 70.00 103 ILE A O 1
ATOM 804 N N . ARG A 1 104 ? -27.502 12.342 -5.763 1.00 67.88 104 ARG A N 1
ATOM 805 C CA . ARG A 1 104 ? -28.353 13.436 -5.264 1.00 67.88 104 ARG A CA 1
ATOM 806 C C . ARG A 1 104 ? -29.435 12.931 -4.317 1.00 67.88 104 ARG A C 1
ATOM 808 O O . ARG A 1 104 ? -29.649 13.535 -3.271 1.00 67.88 104 ARG A O 1
ATOM 815 N N . GLN A 1 105 ? -30.084 11.820 -4.649 1.00 68.31 105 GLN A N 1
ATOM 816 C CA . GLN A 1 105 ? -31.149 11.250 -3.830 1.00 68.31 105 GLN A CA 1
ATOM 817 C C . GLN A 1 105 ? -30.618 10.666 -2.514 1.00 68.31 105 GLN A C 1
ATOM 819 O O . GLN A 1 105 ? -31.272 10.779 -1.479 1.00 68.31 105 GLN A O 1
ATOM 824 N N . GLN A 1 106 ? -29.408 10.104 -2.536 1.00 65.62 106 GLN A N 1
ATOM 825 C CA . GLN A 1 106 ? -28.751 9.580 -1.342 1.00 65.62 106 GLN A CA 1
ATOM 826 C C . GLN A 1 106 ? -28.241 10.702 -0.423 1.00 65.62 106 GLN A C 1
ATOM 828 O O . GLN A 1 106 ? -28.357 10.583 0.791 1.00 65.62 106 GLN A O 1
ATOM 833 N N . LEU A 1 107 ? -27.771 11.821 -0.988 1.00 67.12 107 LEU A N 1
ATOM 834 C CA . LEU A 1 107 ? -27.386 13.020 -0.232 1.00 67.12 107 LEU A CA 1
ATOM 835 C C . LEU A 1 107 ? -28.600 13.766 0.348 1.00 67.12 107 LEU A C 1
ATOM 837 O O . LEU A 1 107 ? -28.577 14.160 1.508 1.00 67.12 107 LEU A O 1
ATOM 841 N N . GLN A 1 108 ? -29.691 13.910 -0.412 1.00 66.31 108 GLN A N 1
ATOM 842 C CA . GLN A 1 108 ? -30.922 14.560 0.069 1.00 66.31 108 GLN A CA 1
ATOM 843 C C . GLN A 1 108 ? -31.631 13.755 1.168 1.00 66.31 108 GLN A C 1
ATOM 845 O O . GLN A 1 108 ? -32.293 14.339 2.023 1.00 66.31 108 GLN A O 1
ATOM 850 N N . GLY A 1 109 ? -31.482 12.426 1.173 1.00 60.62 109 GLY A N 1
ATOM 851 C CA . GLY A 1 109 ? -31.995 11.565 2.241 1.00 60.62 109 GLY A CA 1
ATOM 852 C C . GLY A 1 109 ? -31.245 11.700 3.571 1.00 60.62 109 GLY A C 1
ATOM 853 O O . GLY A 1 109 ? -31.816 11.369 4.603 1.00 60.62 109 GLY A O 1
ATOM 854 N N . LEU A 1 110 ? -30.004 12.198 3.549 1.00 58.44 110 LEU A N 1
ATOM 855 C CA . LEU A 1 110 ? -29.175 12.429 4.739 1.00 58.44 110 LEU A CA 1
ATOM 856 C C . LEU A 1 110 ? -29.363 13.842 5.320 1.00 58.44 110 LEU A C 1
ATOM 858 O O . LEU A 1 110 ? -29.182 14.035 6.515 1.00 58.44 110 LEU A O 1
ATOM 862 N N . ASP A 1 111 ? -29.761 14.815 4.495 1.00 52.91 111 ASP A N 1
ATOM 863 C CA . ASP A 1 111 ? -29.882 16.232 4.886 1.00 52.91 111 ASP A CA 1
ATOM 864 C C . ASP A 1 111 ? -31.263 16.581 5.491 1.00 52.91 111 ASP A C 1
ATOM 866 O O . ASP A 1 111 ? -31.438 17.585 6.179 1.00 52.91 111 ASP A O 1
ATOM 870 N N . ALA A 1 112 ? -32.280 15.741 5.258 1.00 53.72 112 ALA A N 1
ATOM 871 C CA . ALA A 1 112 ? -33.651 15.985 5.720 1.00 53.72 112 ALA A CA 1
ATOM 872 C C . ALA A 1 112 ? -33.948 15.464 7.139 1.00 53.72 112 ALA A C 1
ATOM 874 O O . ALA A 1 112 ? -35.042 15.704 7.658 1.00 53.72 112 ALA A O 1
ATOM 875 N N . SER A 1 113 ? -33.015 14.746 7.769 1.00 52.09 113 SER A N 1
ATOM 876 C CA . SER A 1 113 ? -33.258 14.055 9.037 1.00 52.09 113 SER A CA 1
ATOM 877 C C . SER A 1 113 ? -32.188 14.287 10.099 1.00 52.09 113 SER A C 1
ATOM 879 O O . SER A 1 113 ? -31.861 13.338 10.792 1.00 52.09 113 SER A O 1
ATOM 881 N N . ASP A 1 114 ? -31.676 15.512 10.260 1.00 47.03 114 ASP A N 1
ATOM 882 C CA . ASP A 1 114 ? -31.023 15.909 11.518 1.00 47.03 114 ASP A CA 1
ATOM 883 C C . ASP A 1 114 ? -30.989 17.438 11.716 1.00 47.03 114 ASP A C 1
ATOM 885 O O . ASP A 1 114 ? -29.993 18.125 11.517 1.00 47.03 114 ASP A O 1
ATOM 889 N N . GLN A 1 115 ? -32.120 17.989 12.176 1.00 49.97 115 GLN A N 1
ATOM 890 C CA . GLN A 1 115 ? -32.140 19.211 13.001 1.00 49.97 115 GLN A CA 1
ATOM 891 C C . GLN A 1 115 ? -32.079 18.867 14.500 1.00 49.97 115 GLN A C 1
ATOM 893 O O . GLN A 1 115 ? -32.647 19.573 15.337 1.00 49.97 115 GLN A O 1
ATOM 898 N N . GLN A 1 116 ? -31.411 17.773 14.863 1.00 45.06 116 GLN A N 1
ATOM 899 C CA . GLN A 1 116 ? -31.079 17.491 16.250 1.00 45.06 116 GLN A CA 1
ATOM 900 C C . GLN A 1 116 ? -29.571 17.561 16.429 1.00 45.06 116 GLN A C 1
ATOM 902 O O . GLN A 1 116 ? -28.800 16.930 15.720 1.00 45.06 116 GLN A O 1
ATOM 907 N N . ASP A 1 117 ? -29.199 18.410 17.382 1.00 48.72 117 ASP A N 1
ATOM 908 C CA . ASP A 1 117 ? -27.871 18.718 17.896 1.00 48.72 117 ASP A CA 1
ATOM 909 C C . ASP A 1 117 ? -27.205 17.477 18.516 1.00 48.72 117 ASP A C 1
ATOM 911 O O . ASP A 1 117 ? -26.956 17.387 19.718 1.00 48.72 117 ASP A O 1
ATOM 915 N N . HIS A 1 118 ? -26.958 16.473 17.685 1.00 45.66 118 HIS A N 1
ATOM 916 C CA . HIS A 1 118 ? -26.132 15.334 18.012 1.00 45.66 118 HIS A CA 1
ATOM 917 C C . HIS A 1 118 ? -24.753 15.613 17.437 1.00 45.66 118 HIS A C 1
ATOM 919 O O . HIS A 1 118 ? -24.426 15.238 16.314 1.00 45.66 118 HIS A O 1
ATOM 925 N N . GLN A 1 119 ? -23.929 16.290 18.244 1.00 45.88 119 GLN A N 1
ATOM 926 C CA . GLN A 1 119 ? -22.484 16.123 18.162 1.00 45.88 119 GLN A CA 1
ATOM 927 C C . GLN A 1 119 ? -22.218 14.627 18.023 1.00 45.88 119 GLN A C 1
ATOM 929 O O . GLN A 1 119 ? -22.469 13.861 18.957 1.00 45.88 119 GLN A O 1
ATOM 934 N N . ALA A 1 120 ? -21.764 14.218 16.840 1.00 41.41 120 ALA A N 1
ATOM 935 C CA . ALA A 1 120 ? -21.175 12.915 16.648 1.00 41.41 120 ALA A CA 1
ATOM 936 C C . ALA A 1 120 ? -20.016 12.833 17.642 1.00 41.41 120 ALA A C 1
ATOM 938 O O . ALA A 1 120 ? -18.960 13.436 17.451 1.00 41.41 120 ALA A O 1
ATOM 939 N N . VAL A 1 121 ? -20.259 12.156 18.761 1.00 46.19 121 VAL A N 1
ATOM 940 C CA . VAL A 1 121 ? -19.199 11.633 19.605 1.00 46.19 121 VAL A CA 1
ATOM 941 C C . VAL A 1 121 ? -18.506 10.586 18.756 1.00 46.19 121 VAL A C 1
ATOM 943 O O . VAL A 1 121 ? -18.920 9.433 18.677 1.00 46.19 121 VAL A O 1
ATOM 946 N N . ASP A 1 122 ? -17.490 11.052 18.042 1.00 44.41 122 ASP A N 1
ATOM 947 C CA . ASP A 1 122 ? -16.411 10.231 17.541 1.00 44.41 122 ASP A CA 1
ATOM 948 C C . ASP A 1 122 ? -15.815 9.488 18.745 1.00 44.41 122 ASP A C 1
ATOM 950 O O . ASP A 1 122 ? -14.996 10.022 19.495 1.00 44.41 122 ASP A O 1
ATOM 954 N N . GLU A 1 123 ? -16.258 8.248 18.965 1.00 48.28 123 GLU A N 1
ATOM 955 C CA . GLU A 1 123 ? -15.638 7.311 19.910 1.00 48.28 123 GLU A CA 1
ATOM 956 C C . GLU A 1 123 ? -14.226 6.864 19.448 1.00 48.28 123 GLU A C 1
ATOM 958 O O . GLU A 1 123 ? -13.6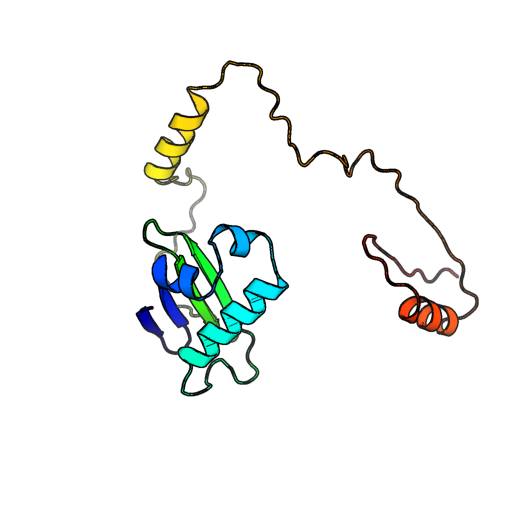83 5.888 19.961 1.00 48.28 123 GLU A O 1
ATOM 963 N N . GLY A 1 124 ? -13.592 7.582 18.511 1.00 47.41 124 GLY A N 1
ATOM 964 C CA . GLY A 1 124 ? -12.158 7.552 18.207 1.00 47.41 124 GLY A CA 1
ATOM 965 C C . GLY A 1 124 ? -11.384 8.821 18.611 1.00 47.41 124 GLY A C 1
ATOM 966 O O . GLY A 1 124 ? -10.158 8.851 18.490 1.00 47.41 124 GLY A O 1
ATOM 967 N N . GLY A 1 125 ? -12.050 9.849 19.148 1.00 48.19 125 GLY A N 1
ATOM 968 C CA . GLY A 1 125 ? -11.495 11.187 19.396 1.00 48.19 125 GLY A CA 1
ATOM 969 C C . GLY A 1 125 ? -10.599 11.344 20.633 1.00 48.19 125 GLY A C 1
ATOM 970 O O . GLY A 1 125 ? -10.682 12.361 21.321 1.00 48.19 125 GLY A O 1
ATOM 971 N N . TYR A 1 126 ? -9.739 10.376 20.965 1.00 52.56 126 TYR A N 1
ATOM 972 C CA . TYR A 1 126 ? -8.822 10.538 22.109 1.00 52.56 126 TYR A CA 1
ATOM 973 C C . TYR A 1 126 ? -7.573 11.368 21.806 1.00 52.56 126 TYR A C 1
ATOM 975 O O . TYR A 1 126 ? -6.846 11.728 22.733 1.00 52.56 126 TYR A O 1
ATOM 983 N N . ILE A 1 127 ? -7.321 11.714 20.544 1.00 55.50 127 ILE A N 1
ATOM 984 C CA . ILE A 1 127 ? -6.210 12.591 20.183 1.00 55.50 127 ILE A CA 1
ATOM 985 C C . ILE A 1 127 ? -6.696 13.564 19.110 1.00 55.50 127 ILE A C 1
ATOM 987 O O . ILE A 1 127 ? -6.610 13.285 17.920 1.00 55.50 127 ILE A O 1
ATOM 991 N N . ASP A 1 128 ? -7.188 14.729 19.537 1.00 57.16 128 ASP A N 1
ATOM 992 C CA . ASP A 1 128 ? -7.164 15.928 18.694 1.00 57.16 128 ASP A CA 1
ATOM 993 C C . ASP A 1 128 ? -5.702 16.096 18.240 1.00 57.16 128 ASP A C 1
ATOM 995 O O . ASP A 1 128 ? -4.858 16.517 19.035 1.00 57.16 128 ASP A O 1
ATOM 999 N N . ALA A 1 129 ? -5.360 15.730 17.000 1.00 58.72 129 ALA A N 1
ATOM 1000 C CA . ALA A 1 129 ? -3.991 15.858 16.486 1.00 58.72 129 ALA A CA 1
ATOM 1001 C C . ALA A 1 129 ? -3.485 17.314 16.568 1.00 58.72 129 ALA A C 1
ATOM 1003 O O . ALA A 1 129 ? -2.288 17.553 16.736 1.00 58.72 129 ALA A O 1
ATOM 1004 N N . ASP A 1 130 ? -4.420 18.268 16.551 1.00 59.47 130 ASP A N 1
ATOM 1005 C CA . ASP A 1 130 ? -4.183 19.703 16.705 1.00 59.47 130 ASP A CA 1
ATOM 1006 C C . ASP A 1 130 ? -4.023 20.159 18.173 1.00 59.47 130 ASP A C 1
ATOM 1008 O O . ASP A 1 130 ? -3.510 21.249 18.423 1.00 59.47 130 ASP A O 1
ATOM 1012 N N . LYS A 1 131 ? -4.429 19.346 19.163 1.00 61.50 131 LYS A N 1
ATOM 1013 C CA . LYS A 1 131 ? -4.228 19.612 20.608 1.00 61.50 131 LYS A CA 1
ATOM 1014 C C . LYS A 1 131 ? -3.235 18.661 21.277 1.00 61.50 131 LYS A C 1
ATOM 1016 O O . LYS A 1 131 ? -2.916 18.849 22.453 1.00 61.50 131 LYS A O 1
ATOM 1021 N N . ALA A 1 132 ? -2.755 17.642 20.569 1.00 67.44 132 ALA A N 1
ATOM 1022 C CA . ALA A 1 132 ? -1.711 16.763 21.063 1.00 67.44 132 ALA A CA 1
ATOM 1023 C C . ALA A 1 132 ? -0.429 17.579 21.304 1.00 67.44 132 ALA A C 1
ATOM 1025 O O . ALA A 1 132 ? -0.067 18.405 20.463 1.00 67.44 132 ALA A O 1
ATOM 1026 N N . PRO A 1 133 ? 0.276 17.384 22.431 1.00 72.50 133 PRO A N 1
ATOM 1027 C CA . PRO A 1 133 ? 1.521 18.092 22.688 1.00 72.50 133 PRO A CA 1
ATOM 1028 C C . PRO A 1 133 ? 2.563 17.707 21.629 1.00 72.50 133 PRO A C 1
ATOM 1030 O O . PRO A 1 133 ? 3.140 16.620 21.670 1.00 72.50 133 PRO A O 1
ATOM 1033 N N . GLN A 1 134 ? 2.804 18.603 20.672 1.00 77.75 134 GLN A N 1
ATOM 1034 C CA . GLN A 1 134 ? 3.858 18.441 19.678 1.00 77.75 134 GLN A CA 1
ATOM 1035 C C . GLN A 1 134 ? 5.198 18.764 20.334 1.00 77.75 134 GLN A C 1
ATOM 1037 O O . GLN A 1 134 ? 5.382 19.826 20.929 1.00 77.75 134 GLN A O 1
ATOM 1042 N N . THR A 1 135 ? 6.132 17.819 20.263 1.00 80.38 135 THR A N 1
ATOM 1043 C CA . THR A 1 135 ? 7.500 18.029 20.736 1.00 80.38 135 THR A CA 1
ATOM 1044 C C . THR A 1 135 ? 8.388 18.262 19.529 1.00 80.38 135 THR A C 1
ATOM 1046 O O . THR A 1 135 ? 8.647 17.342 18.758 1.00 80.38 135 THR A O 1
ATOM 1049 N N . GLU A 1 136 ? 8.861 19.493 19.376 1.00 86.25 136 GLU A N 1
ATOM 1050 C CA . GLU A 1 136 ? 9.870 19.836 18.381 1.00 86.25 136 GLU A CA 1
ATOM 1051 C C . GLU A 1 136 ? 11.263 19.734 19.005 1.00 86.25 136 GLU A C 1
ATOM 1053 O O . GLU A 1 136 ? 11.529 20.283 20.077 1.00 86.25 136 GLU A O 1
ATOM 1058 N N . LEU A 1 137 ? 12.165 19.023 18.328 1.00 85.00 137 LEU A N 1
ATOM 1059 C CA . LEU A 1 137 ? 13.543 18.841 18.764 1.00 85.00 137 LEU A CA 1
ATOM 1060 C C . LEU A 1 137 ? 14.494 19.219 17.632 1.00 85.00 137 LEU A C 1
ATOM 1062 O O . LEU A 1 137 ? 14.457 18.632 16.554 1.00 85.00 137 LEU A O 1
ATOM 1066 N N . VAL A 1 138 ? 15.392 20.165 17.908 1.00 90.12 138 VAL A N 1
ATOM 1067 C CA . VAL A 1 138 ? 16.458 20.553 16.981 1.00 90.12 138 VAL A CA 1
ATOM 1068 C C . VAL A 1 138 ? 17.785 20.024 17.507 1.00 90.12 138 VAL A C 1
ATOM 1070 O O . VAL A 1 138 ? 18.238 20.404 18.587 1.00 90.12 138 VAL A O 1
ATOM 1073 N N . LEU A 1 139 ? 18.418 19.150 16.726 1.00 88.00 139 LEU A N 1
ATOM 1074 C CA . LEU A 1 139 ? 19.704 18.544 17.055 1.00 88.00 139 LEU A CA 1
ATOM 1075 C C . LEU A 1 139 ? 20.798 19.113 16.156 1.00 88.00 139 LEU A C 1
ATOM 1077 O O . LEU A 1 139 ? 20.662 19.153 14.934 1.00 88.00 139 LEU A O 1
ATOM 1081 N N . LYS A 1 140 ? 21.916 19.520 16.764 1.00 90.56 140 LYS A N 1
ATOM 1082 C CA . LYS A 1 140 ? 23.140 19.844 16.031 1.00 90.56 140 LYS A CA 1
ATOM 1083 C C . LYS A 1 140 ? 24.053 18.628 16.035 1.00 90.56 140 LYS A C 1
ATOM 1085 O O . LYS A 1 140 ? 24.558 18.235 17.084 1.00 90.56 140 LYS A O 1
ATOM 1090 N N . LEU A 1 141 ? 24.288 18.084 14.853 1.00 89.88 141 LEU A N 1
ATOM 1091 C CA . LEU A 1 141 ? 25.231 16.994 14.641 1.00 89.88 141 LEU A CA 1
ATOM 1092 C C . LEU A 1 141 ? 26.623 17.565 14.362 1.00 89.88 141 LEU A C 1
ATOM 1094 O O . LEU A 1 141 ? 26.749 18.676 13.834 1.00 89.88 141 LEU A O 1
ATOM 1098 N N . LYS A 1 142 ? 27.663 16.838 14.777 1.00 88.38 142 LYS A N 1
ATOM 1099 C CA . LYS A 1 142 ? 29.049 17.264 14.574 1.00 88.38 142 LYS A CA 1
ATOM 1100 C C . LYS A 1 142 ? 29.494 16.929 13.155 1.00 88.38 142 LYS A C 1
ATOM 1102 O O . LYS A 1 142 ? 30.023 17.809 12.482 1.00 88.38 142 LYS A O 1
ATOM 1107 N N . ASP A 1 143 ? 29.213 15.704 12.715 1.00 89.62 143 ASP A N 1
ATOM 1108 C CA . ASP A 1 143 ? 29.560 15.189 11.393 1.00 89.62 143 ASP A CA 1
ATOM 1109 C C . ASP A 1 143 ? 28.360 14.485 10.727 1.00 89.62 143 ASP A C 1
ATOM 1111 O O . ASP A 1 143 ? 27.367 14.149 11.373 1.00 89.62 143 ASP A O 1
ATOM 1115 N N . PHE A 1 144 ? 28.431 14.262 9.409 1.00 88.94 144 PHE A N 1
ATOM 1116 C CA . PHE A 1 144 ? 27.353 13.596 8.660 1.00 88.94 144 PHE A CA 1
ATOM 1117 C C . PHE A 1 144 ? 27.173 12.121 9.062 1.00 88.94 144 PHE A C 1
ATOM 1119 O O . PHE A 1 144 ? 26.055 11.617 9.071 1.00 88.94 144 PHE A O 1
ATOM 1126 N N . GLU A 1 145 ? 28.245 11.446 9.475 1.00 90.62 145 GLU A N 1
ATOM 1127 C CA . GLU A 1 145 ? 28.186 10.053 9.943 1.00 90.62 145 GLU A CA 1
ATOM 1128 C C . GLU A 1 145 ? 27.355 9.893 11.231 1.00 90.62 145 GLU A C 1
ATOM 1130 O O . GLU A 1 145 ? 26.698 8.867 11.435 1.00 90.62 145 GLU A O 1
ATOM 1135 N N . ASP A 1 146 ? 27.303 10.937 12.068 1.00 88.88 146 ASP A N 1
ATOM 1136 C CA . ASP A 1 146 ? 26.463 10.949 13.270 1.00 88.88 146 ASP A CA 1
ATOM 1137 C C . ASP A 1 146 ? 24.970 10.920 12.897 1.00 88.88 146 ASP A C 1
ATOM 1139 O O . ASP A 1 146 ? 24.168 10.299 13.593 1.00 88.88 146 ASP A O 1
ATOM 1143 N N . PHE A 1 147 ? 24.592 11.554 11.778 1.00 89.62 147 PHE A N 1
ATOM 1144 C CA . PHE A 1 147 ? 23.221 11.513 11.258 1.00 89.62 147 PHE A CA 1
ATOM 1145 C C . PHE A 1 147 ? 22.834 10.103 10.817 1.00 89.62 147 PHE A C 1
ATOM 1147 O O . PHE A 1 147 ? 21.749 9.637 11.151 1.00 89.62 147 PHE A O 1
ATOM 1154 N N . ILE A 1 148 ? 23.723 9.420 10.090 1.00 90.19 148 ILE A N 1
ATOM 1155 C CA . ILE A 1 148 ? 23.476 8.060 9.594 1.00 90.19 148 ILE A CA 1
ATOM 1156 C C . ILE A 1 148 ? 23.264 7.105 10.774 1.00 90.19 148 ILE A C 1
ATOM 1158 O O . ILE A 1 148 ? 22.292 6.353 10.800 1.00 90.19 148 ILE A O 1
ATOM 1162 N N . SER A 1 149 ? 24.130 7.197 11.786 1.00 89.94 149 SER A N 1
ATOM 1163 C CA . SER A 1 149 ? 24.033 6.385 13.005 1.00 89.94 149 SER A CA 1
ATOM 1164 C C . SER A 1 149 ? 22.733 6.653 13.776 1.00 89.94 149 SER A C 1
ATOM 1166 O O . SER A 1 149 ? 22.106 5.729 14.303 1.00 89.94 149 SER A O 1
ATOM 1168 N N . LEU A 1 150 ? 22.299 7.919 13.819 1.00 88.12 150 LEU A N 1
ATOM 1169 C CA . LEU A 1 150 ? 21.031 8.310 14.426 1.00 88.12 150 LEU A CA 1
ATOM 1170 C C . LEU A 1 150 ? 19.838 7.754 13.641 1.00 88.12 150 LEU A C 1
ATOM 1172 O O . LEU A 1 150 ? 18.931 7.219 14.262 1.00 88.12 150 LEU A O 1
ATOM 1176 N N . ALA A 1 151 ? 19.842 7.840 12.311 1.00 88.06 151 ALA A N 1
ATOM 1177 C CA . ALA A 1 151 ? 18.743 7.376 11.465 1.00 88.06 151 ALA A CA 1
ATOM 1178 C C . ALA A 1 151 ? 18.518 5.856 11.549 1.00 88.06 151 ALA A C 1
ATOM 1180 O O . ALA A 1 151 ? 17.378 5.407 11.489 1.00 88.06 151 ALA A O 1
ATOM 1181 N N . ASP A 1 152 ? 19.583 5.071 11.730 1.00 87.56 152 ASP A N 1
ATOM 1182 C CA . ASP A 1 152 ? 19.477 3.613 11.886 1.00 87.56 152 ASP A CA 1
ATOM 1183 C C . ASP A 1 152 ? 18.883 3.214 13.251 1.00 87.56 152 ASP A C 1
ATOM 1185 O O . ASP A 1 152 ? 18.141 2.240 13.379 1.00 87.56 152 ASP A O 1
ATOM 1189 N N . THR A 1 153 ? 19.162 4.011 14.287 1.00 86.62 153 THR A N 1
ATOM 1190 C CA . THR A 1 153 ? 18.680 3.752 15.653 1.00 86.62 153 THR A CA 1
ATOM 1191 C C . THR A 1 153 ? 17.294 4.354 15.907 1.00 86.62 153 THR A C 1
ATOM 1193 O O . THR A 1 153 ? 16.493 3.807 16.668 1.00 86.62 153 THR A O 1
ATOM 1196 N N . LEU A 1 154 ? 17.002 5.503 15.298 1.00 83.25 154 LEU A N 1
ATOM 1197 C CA . LEU A 1 154 ? 15.798 6.285 15.536 1.00 83.25 154 LEU A CA 1
ATOM 1198 C C . LEU A 1 154 ? 14.648 5.772 14.664 1.00 83.25 154 LEU A C 1
ATOM 1200 O O . LEU A 1 154 ? 14.539 6.095 13.485 1.00 83.25 154 LEU A O 1
ATOM 1204 N N . ARG A 1 155 ? 13.736 5.015 15.272 1.00 78.00 155 ARG A N 1
ATOM 1205 C CA . ARG A 1 155 ? 12.453 4.660 14.658 1.00 78.00 155 ARG A CA 1
ATOM 1206 C C . ARG A 1 155 ? 11.366 5.595 15.167 1.00 78.00 155 ARG A C 1
ATOM 1208 O O . ARG A 1 155 ? 10.938 5.480 16.312 1.00 78.00 155 ARG A O 1
ATOM 1215 N N . LEU A 1 156 ? 10.943 6.538 14.327 1.00 76.06 156 LEU A N 1
ATOM 1216 C CA . LEU A 1 156 ? 9.779 7.369 14.620 1.00 76.06 156 LEU A CA 1
ATOM 1217 C C . LEU A 1 156 ? 8.508 6.625 14.204 1.00 76.06 156 LEU A C 1
ATOM 1219 O O . LEU A 1 156 ? 8.277 6.406 13.020 1.00 76.06 156 LEU A O 1
ATOM 1223 N N . GLU A 1 157 ? 7.673 6.282 15.182 1.00 71.69 157 GLU A N 1
ATOM 1224 C CA . GLU A 1 157 ? 6.324 5.733 14.957 1.00 71.69 157 GLU A CA 1
ATOM 1225 C C . GLU A 1 157 ? 5.325 6.822 14.502 1.00 71.69 157 GLU A C 1
ATOM 1227 O O . GLU A 1 157 ? 4.237 6.522 14.021 1.00 71.69 157 GLU A O 1
ATOM 1232 N N . GLY A 1 158 ? 5.701 8.102 14.618 1.00 70.06 158 GLY A N 1
ATOM 1233 C CA . GLY A 1 158 ? 4.916 9.241 14.145 1.00 70.06 158 GLY A CA 1
ATOM 1234 C C . GLY A 1 158 ? 5.684 10.553 14.287 1.00 70.06 158 GLY A C 1
ATOM 1235 O O . GLY A 1 158 ? 6.027 10.962 15.394 1.00 70.06 158 GLY A O 1
ATOM 1236 N N . GLY A 1 159 ? 5.985 11.207 13.164 1.00 76.88 159 GLY A N 1
ATOM 1237 C CA . GLY A 1 159 ? 6.696 12.484 13.132 1.00 76.88 159 GLY A CA 1
ATOM 1238 C C . GLY A 1 159 ? 7.294 12.786 11.760 1.00 76.88 159 GLY A C 1
ATOM 1239 O O . GLY A 1 159 ? 7.436 11.898 10.921 1.00 76.88 159 GLY A O 1
ATOM 1240 N N . LYS A 1 160 ? 7.644 14.053 11.528 1.00 81.56 160 LYS A N 1
ATOM 1241 C CA . LYS A 1 160 ? 8.437 14.482 10.368 1.00 81.56 160 LYS A CA 1
ATOM 1242 C C . LYS A 1 160 ? 9.854 14.802 10.835 1.00 81.56 160 LYS A C 1
ATOM 1244 O O . LYS A 1 160 ? 10.056 15.213 11.976 1.00 81.56 160 LYS A O 1
ATOM 1249 N N . SER A 1 161 ? 10.840 14.580 9.977 1.00 87.94 161 SER A N 1
ATOM 1250 C CA . SER A 1 161 ? 12.239 14.886 10.272 1.00 87.94 161 SER A CA 1
ATOM 1251 C C . SER A 1 161 ? 12.871 15.551 9.064 1.00 87.94 161 SER A C 1
ATOM 1253 O O . SER A 1 161 ? 12.837 14.997 7.969 1.00 87.94 161 SER A O 1
ATOM 1255 N N . ASP A 1 162 ? 13.466 16.718 9.290 1.00 88.56 162 ASP A N 1
ATOM 1256 C CA . ASP A 1 162 ? 14.104 17.524 8.257 1.00 88.56 162 ASP A CA 1
ATOM 1257 C C . ASP A 1 162 ? 15.598 17.683 8.569 1.00 88.56 162 ASP A C 1
ATOM 1259 O O . ASP A 1 162 ? 15.988 18.000 9.696 1.00 88.56 162 ASP A O 1
ATOM 1263 N N . LEU A 1 163 ? 16.450 17.461 7.563 1.00 90.38 163 LEU A N 1
ATOM 1264 C CA . LEU A 1 163 ? 17.899 17.634 7.674 1.00 90.38 163 LEU A CA 1
ATOM 1265 C C . LEU A 1 163 ? 18.326 18.946 7.010 1.00 90.38 163 LEU A C 1
ATOM 1267 O O . LEU A 1 163 ? 18.168 19.130 5.803 1.00 90.38 163 LEU A O 1
ATOM 1271 N N . TYR A 1 164 ? 18.952 19.828 7.788 1.00 89.44 164 TYR A N 1
ATOM 1272 C CA . TYR A 1 164 ? 19.462 21.109 7.306 1.00 89.44 164 TYR A CA 1
ATOM 1273 C C . TYR A 1 164 ? 20.989 21.140 7.312 1.00 89.44 164 TYR A C 1
ATOM 1275 O O . TYR A 1 164 ? 21.638 20.713 8.265 1.00 89.44 164 TYR A O 1
ATOM 1283 N N . ARG A 1 165 ? 21.576 21.735 6.267 1.00 88.44 165 ARG A N 1
ATOM 1284 C CA . ARG A 1 165 ? 22.991 22.125 6.253 1.00 88.44 165 ARG A CA 1
ATOM 1285 C C . ARG A 1 165 ? 23.096 23.621 6.520 1.00 88.44 165 ARG A C 1
ATOM 1287 O O . ARG A 1 165 ? 22.848 24.423 5.622 1.00 88.44 165 ARG A O 1
ATOM 1294 N N . TYR A 1 166 ? 23.500 23.980 7.731 1.00 81.19 166 TYR A N 1
ATOM 1295 C CA . TYR A 1 166 ? 23.746 25.363 8.132 1.00 81.19 166 TYR A CA 1
ATOM 1296 C C . TYR A 1 166 ? 25.258 25.640 8.167 1.00 81.19 166 TYR A C 1
ATOM 1298 O O . TYR A 1 166 ? 26.015 24.814 8.678 1.00 81.19 166 TYR A O 1
ATOM 1306 N N . LYS A 1 167 ? 25.694 26.751 7.558 1.00 64.50 167 LYS A N 1
ATOM 1307 C CA . LYS A 1 167 ? 27.098 27.200 7.527 1.00 64.50 167 LYS A CA 1
ATOM 1308 C C . LYS A 1 167 ? 27.357 28.235 8.609 1.00 64.50 167 LYS A C 1
ATOM 1310 O O . LYS A 1 167 ? 26.505 29.137 8.745 1.00 64.50 167 LYS A O 1
#

Organism: NCBI:txid1256207

InterPro domains:
  IPR008681 Negative regulator of genetic competence, MecA [PF05389] (1-166)
  IPR008681 Negative regulator of genetic competence, MecA [PTHR39161] (1-166)

Foldseek 3Di:
DDKDDPDPFKIKDDDFPVNCVVLVHDPVCCVPPPVSVVVVVVVVCVVHPVVCSQVPPFDKDWDWDADPGGIMIMIGTPPDPPPPPDDDDDDDDDDDDPDDVVVVVVVVVVVVPDPDPDPPPPPVPPDPVVPPDDDDDDDDDPDPVVVVVCVVVDDDPDDDDDDDDDD

Sequence (167 aa):
MEMERINANTIRVMLGNDDLAQRGITVLDLLGNHKQIESFFYSILDEVDKDHTFATNEAVTFQVMPSQSGLELLISKSGQKNDDSAADQTDDEGTDTQVPDYIRQQLQGLDASDQQDHQAVDEGGYIDADKAPQTELVLKLKDFEDFISLADTLRLEGGKSDLYRYK

Radius of gyration: 24.14 Å; chains: 1; bounding box: 63×46×49 Å